Protein AF-A0A1D8MSF0-F1 (afdb_monomer_lite)

Secondary structure (DSSP, 8-state):
---------------------PPP-----------------EEEEEEEE-SSS-EEEEEETTEEEEEEEE-SSS-EEEEEETTEEEE--S---SSS-EEEEEEEEETTEEEEEEEEE---TTS-GGGSEEEEEEEE-

pLDDT: mean 77.5, std 22.41, range [35.44, 97.62]

Sequence (137 aa):
MEHKRLDMDRQILAVSAVVFLAAVVTGFALGSPEEKAASTYREDVSYTANASNPIEEVRFDDRNISLIVQSGEKAQFFIEADNEVEPIQGLKHDGNINEYSEFITLEEDMYLLNFRYRDDSEASEDEWITLYRITKL

Structure (mmCIF, N/CA/C/O backbone):
data_AF-A0A1D8MSF0-F1
#
_entry.id   AF-A0A1D8MSF0-F1
#
loop_
_atom_site.group_PDB
_atom_site.id
_atom_site.type_symbol
_atom_site.label_atom_id
_atom_site.label_alt_id
_atom_site.label_comp_id
_atom_site.label_asym_id
_atom_site.label_entity_id
_atom_site.label_seq_id
_atom_site.pdbx_PDB_ins_code
_atom_site.Cartn_x
_atom_site.Cartn_y
_atom_site.Cartn_z
_atom_site.occupancy
_atom_site.B_iso_or_equiv
_atom_site.auth_seq_id
_atom_site.auth_comp_id
_atom_site.auth_asym_id
_atom_site.auth_atom_id
_atom_site.pdbx_PDB_model_num
ATOM 1 N N . MET A 1 1 ? 45.621 16.206 44.822 1.00 38.31 1 MET A N 1
ATOM 2 C CA . MET A 1 1 ? 46.240 14.868 44.900 1.00 38.31 1 MET A CA 1
ATOM 3 C C . MET A 1 1 ? 45.110 13.876 44.650 1.00 38.31 1 MET A C 1
ATOM 5 O O . MET A 1 1 ? 44.181 13.860 45.443 1.00 38.31 1 MET A O 1
ATOM 9 N N . GLU A 1 2 ? 44.912 13.428 43.403 1.00 40.62 2 GLU A N 1
ATOM 10 C CA . GLU A 1 2 ? 45.457 12.158 42.850 1.00 40.62 2 GLU A CA 1
ATOM 11 C C . GLU A 1 2 ? 45.091 10.945 43.717 1.00 40.62 2 GLU A C 1
ATOM 13 O O . GLU A 1 2 ? 45.254 10.996 44.925 1.00 40.62 2 GLU A O 1
ATOM 18 N N . HIS A 1 3 ? 44.672 9.783 43.226 1.00 41.69 3 HIS A N 1
ATOM 19 C CA . HIS A 1 3 ? 44.342 9.240 41.906 1.00 41.69 3 HIS A CA 1
ATOM 20 C C . HIS A 1 3 ? 43.717 7.867 42.212 1.00 41.69 3 HIS A C 1
ATOM 22 O O . HIS A 1 3 ? 44.244 7.160 43.068 1.00 41.69 3 HIS A O 1
ATOM 28 N N . LYS A 1 4 ? 42.680 7.448 41.480 1.00 47.47 4 LYS A N 1
ATOM 29 C CA . LYS A 1 4 ? 42.677 6.206 40.676 1.00 47.47 4 LYS A CA 1
ATOM 30 C C . LYS A 1 4 ? 41.265 5.871 40.208 1.00 47.47 4 LYS A C 1
ATOM 32 O O . LYS A 1 4 ? 40.417 5.445 40.983 1.00 47.47 4 LYS A O 1
ATOM 37 N N . ARG A 1 5 ? 41.070 6.009 38.896 1.00 50.03 5 ARG A N 1
ATOM 38 C CA . ARG A 1 5 ? 40.210 5.101 38.138 1.00 50.03 5 ARG A CA 1
ATOM 39 C C . ARG A 1 5 ? 40.797 3.691 38.233 1.00 50.03 5 ARG A C 1
ATOM 41 O O . ARG A 1 5 ? 42.019 3.542 38.204 1.00 50.03 5 ARG A O 1
ATOM 48 N N . LEU A 1 6 ? 39.927 2.694 38.279 1.00 52.03 6 LEU A N 1
ATOM 49 C CA . LEU A 1 6 ? 40.225 1.341 37.831 1.00 52.03 6 LEU A CA 1
ATOM 50 C C . LEU A 1 6 ? 38.998 0.835 37.075 1.00 52.03 6 LEU A C 1
ATOM 52 O O . LEU A 1 6 ? 37.953 0.565 37.661 1.00 52.03 6 LEU A O 1
ATOM 56 N N . ASP A 1 7 ? 39.166 0.816 35.755 1.00 48.28 7 ASP A N 1
ATOM 57 C CA . ASP A 1 7 ? 38.493 -0.056 34.800 1.00 48.28 7 ASP A CA 1
ATOM 58 C C . ASP A 1 7 ? 38.424 -1.507 35.301 1.00 48.28 7 ASP A C 1
ATOM 60 O O . ASP A 1 7 ? 39.306 -1.946 36.045 1.00 48.28 7 ASP A O 1
ATOM 64 N N . MET A 1 8 ? 37.434 -2.272 34.827 1.00 44.06 8 MET A N 1
ATOM 65 C CA . MET A 1 8 ? 37.682 -3.365 33.868 1.00 44.06 8 MET A CA 1
ATOM 66 C C . MET A 1 8 ? 36.448 -4.270 33.696 1.00 44.06 8 MET A C 1
ATOM 68 O O . MET A 1 8 ? 36.011 -4.951 34.621 1.00 44.06 8 MET A O 1
ATOM 72 N N . ASP A 1 9 ? 35.925 -4.235 32.472 1.00 44.47 9 ASP A N 1
ATOM 73 C CA . ASP A 1 9 ? 35.371 -5.309 31.639 1.00 44.47 9 ASP A CA 1
ATOM 74 C C . ASP A 1 9 ? 34.984 -6.676 32.230 1.00 44.47 9 ASP A C 1
ATOM 76 O O . ASP A 1 9 ? 35.789 -7.389 32.829 1.00 44.47 9 ASP A O 1
ATOM 80 N N . ARG A 1 10 ? 33.796 -7.131 31.799 1.00 44.03 10 ARG A N 1
ATOM 81 C CA . ARG A 1 10 ? 33.546 -8.468 31.216 1.00 44.03 10 ARG A CA 1
ATOM 82 C C . ARG A 1 10 ? 32.211 -8.432 30.457 1.00 44.03 10 ARG A C 1
ATOM 84 O O . ARG A 1 10 ? 31.147 -8.400 31.057 1.00 44.03 10 ARG A O 1
ATOM 91 N N . GLN A 1 11 ? 32.251 -8.191 29.147 1.00 42.72 11 GLN A N 1
ATOM 92 C CA . GLN A 1 11 ? 32.106 -9.219 28.107 1.00 42.72 11 GLN A CA 1
ATOM 93 C C . GLN A 1 11 ? 30.907 -10.159 28.300 1.00 42.72 11 GLN A C 1
ATOM 95 O O . GLN A 1 11 ? 31.018 -11.157 29.006 1.00 42.72 11 GLN A O 1
ATOM 100 N N . ILE A 1 12 ? 29.837 -9.927 27.534 1.00 38.59 12 ILE A N 1
ATOM 101 C CA . ILE A 1 12 ? 29.128 -11.021 26.861 1.00 38.59 12 ILE A CA 1
ATOM 102 C C . ILE A 1 12 ? 28.994 -10.643 25.386 1.00 38.59 12 ILE A C 1
ATOM 104 O O . ILE A 1 12 ? 28.190 -9.802 24.994 1.00 38.59 12 ILE A O 1
ATOM 108 N N . LEU A 1 13 ? 29.859 -11.267 24.590 1.00 37.41 13 LEU A N 1
ATOM 109 C CA . LEU A 1 13 ? 29.701 -11.455 23.158 1.00 37.41 13 LEU A CA 1
ATOM 110 C C . LEU A 1 13 ? 28.492 -12.362 22.902 1.00 37.41 13 LEU A C 1
ATOM 112 O O . LEU A 1 13 ? 28.411 -13.443 23.481 1.00 37.41 13 LEU A O 1
ATOM 116 N N . ALA A 1 14 ? 27.647 -11.991 21.947 1.00 40.41 14 ALA A N 1
ATOM 117 C CA . ALA A 1 14 ? 26.939 -12.960 21.119 1.00 40.41 14 ALA A CA 1
ATOM 118 C C . ALA A 1 14 ? 26.871 -12.413 19.692 1.00 40.41 14 ALA A C 1
ATOM 120 O O . ALA A 1 14 ? 25.974 -11.672 19.303 1.00 40.41 14 ALA A O 1
ATOM 121 N N . VAL A 1 15 ? 27.913 -12.761 18.941 1.00 41.06 15 VAL A N 1
ATOM 122 C CA . VAL A 1 15 ? 27.992 -12.660 17.488 1.00 41.06 15 VAL A CA 1
ATOM 123 C C . VAL A 1 15 ? 26.937 -13.586 16.890 1.00 41.06 15 VAL A C 1
ATOM 125 O O . VAL A 1 15 ? 26.913 -14.771 17.208 1.00 41.06 15 VAL A O 1
ATOM 128 N N . SER A 1 16 ? 26.122 -13.082 15.971 1.00 36.66 16 SER A N 1
ATOM 129 C CA . SER A 1 16 ? 25.543 -13.922 14.919 1.00 36.66 16 SER A CA 1
ATOM 130 C C . SER A 1 16 ? 25.479 -13.124 13.620 1.00 36.66 16 SER A C 1
ATOM 132 O O . SER A 1 16 ? 24.453 -12.596 13.215 1.00 36.66 16 SER A O 1
ATOM 134 N N . ALA A 1 17 ? 26.639 -13.005 12.972 1.00 38.69 17 ALA A N 1
ATOM 135 C CA . ALA A 1 17 ? 26.701 -12.658 11.563 1.00 38.69 17 ALA A CA 1
ATOM 136 C C . ALA A 1 17 ? 26.253 -13.891 10.769 1.00 38.69 17 ALA A C 1
ATOM 138 O O . ALA A 1 17 ? 26.975 -14.887 10.708 1.00 38.69 17 ALA A O 1
ATOM 139 N N . VAL A 1 18 ? 25.055 -13.848 10.194 1.00 40.00 18 VAL A N 1
ATOM 140 C CA . VAL A 1 18 ? 24.624 -14.859 9.228 1.00 40.00 18 VAL A CA 1
ATOM 141 C C . VAL A 1 18 ? 25.115 -14.410 7.856 1.00 40.00 18 VAL A C 1
ATOM 143 O O . VAL A 1 18 ? 24.514 -13.563 7.205 1.00 40.00 18 VAL A O 1
ATOM 146 N N . VAL A 1 19 ? 26.257 -14.954 7.440 1.00 43.75 19 VAL A N 1
ATOM 147 C CA . VAL A 1 19 ? 26.753 -14.848 6.065 1.00 43.75 19 VAL A CA 1
ATOM 148 C C . VAL A 1 19 ? 26.088 -15.957 5.256 1.00 43.75 19 VAL A C 1
ATOM 150 O O . VAL A 1 19 ? 26.435 -17.127 5.415 1.00 43.75 19 VAL A O 1
ATOM 153 N N . PHE A 1 20 ? 25.150 -15.611 4.377 1.00 36.72 20 PHE A N 1
ATOM 154 C CA . PHE A 1 20 ? 24.698 -16.529 3.333 1.00 36.72 20 PHE A CA 1
ATOM 155 C C . PHE A 1 20 ? 25.632 -16.412 2.123 1.00 36.72 20 PHE A C 1
ATOM 157 O O . PHE A 1 20 ? 25.517 -15.507 1.303 1.00 36.72 20 PHE A O 1
ATOM 164 N N . LEU A 1 21 ? 26.584 -17.342 2.030 1.00 40.44 21 LEU A N 1
ATOM 165 C CA . LEU A 1 21 ? 27.346 -17.618 0.813 1.00 40.44 21 LEU A CA 1
ATOM 166 C C . LEU A 1 21 ? 26.506 -18.539 -0.079 1.00 40.44 21 LEU A C 1
ATOM 168 O O . LEU A 1 21 ? 26.498 -19.754 0.118 1.00 40.44 21 LEU A O 1
ATOM 172 N N . ALA A 1 22 ? 25.805 -17.972 -1.059 1.00 41.22 22 ALA A N 1
ATOM 173 C CA . ALA A 1 22 ? 25.261 -18.746 -2.169 1.00 41.22 22 ALA A CA 1
ATOM 174 C C . ALA A 1 22 ? 26.286 -18.770 -3.313 1.00 41.22 22 ALA A C 1
ATOM 176 O O . ALA A 1 22 ? 26.852 -17.749 -3.697 1.00 41.22 22 ALA A O 1
ATOM 177 N N . ALA A 1 23 ? 26.578 -19.982 -3.776 1.00 43.94 23 ALA A N 1
ATOM 178 C CA . ALA A 1 23 ? 27.689 -20.339 -4.641 1.00 43.94 23 ALA A CA 1
ATOM 179 C C . ALA A 1 23 ? 27.677 -19.652 -6.020 1.00 43.94 23 ALA A C 1
ATOM 181 O O . ALA A 1 23 ? 26.642 -19.521 -6.667 1.00 43.94 23 ALA A O 1
ATOM 182 N N . VAL A 1 24 ? 28.877 -19.322 -6.505 1.00 40.47 24 VAL A N 1
ATOM 183 C CA . VAL A 1 24 ? 29.147 -18.997 -7.910 1.00 40.47 24 VAL A CA 1
ATOM 184 C C . VAL A 1 24 ? 28.907 -20.251 -8.753 1.00 40.47 24 VAL A C 1
ATOM 186 O O . VAL A 1 24 ? 29.633 -21.235 -8.614 1.00 40.47 24 VAL A O 1
ATOM 189 N N . VAL A 1 25 ? 27.923 -20.211 -9.650 1.00 47.41 25 VAL A N 1
ATOM 190 C CA . VAL A 1 25 ? 27.799 -21.187 -10.738 1.00 47.41 25 VAL A CA 1
ATOM 191 C C . VAL A 1 25 ? 28.392 -20.556 -11.992 1.00 47.41 25 VAL A C 1
ATOM 193 O O . VAL A 1 25 ? 27.811 -19.659 -12.596 1.00 47.41 25 VAL A O 1
ATOM 196 N N . THR A 1 26 ? 29.576 -21.015 -12.384 1.00 46.59 26 THR A N 1
ATOM 197 C CA . THR A 1 26 ? 30.149 -20.744 -13.701 1.00 46.59 26 THR A CA 1
ATOM 198 C C . THR A 1 26 ? 29.358 -21.509 -14.760 1.00 46.59 26 THR A C 1
ATOM 200 O O . THR A 1 26 ? 29.487 -22.724 -14.892 1.00 46.59 26 THR A O 1
ATOM 203 N N . GLY A 1 27 ? 28.547 -20.797 -15.539 1.00 36.38 27 GLY A N 1
ATOM 204 C CA . GLY A 1 27 ? 27.913 -21.317 -16.747 1.00 36.38 27 GLY A CA 1
ATOM 205 C C . GLY A 1 27 ? 28.506 -20.655 -17.984 1.00 36.38 27 GLY A C 1
ATOM 206 O O . GLY A 1 27 ? 28.071 -19.578 -18.371 1.00 36.38 27 GLY A O 1
ATOM 207 N N . PHE A 1 28 ? 29.489 -21.291 -18.624 1.00 44.00 28 PHE A N 1
ATOM 208 C CA . PHE A 1 28 ? 29.785 -20.999 -20.027 1.00 44.00 28 PHE A CA 1
ATOM 209 C C . PHE A 1 28 ? 28.692 -21.654 -20.877 1.00 44.00 28 PHE A C 1
ATOM 211 O O . PHE A 1 28 ? 28.661 -22.877 -20.997 1.00 44.00 28 PHE A O 1
ATOM 218 N N . ALA A 1 29 ? 27.821 -20.849 -21.482 1.00 38.91 29 ALA A N 1
ATOM 219 C CA . ALA A 1 29 ? 26.949 -21.275 -22.568 1.00 38.91 29 ALA A CA 1
ATOM 220 C C . ALA A 1 29 ? 27.274 -20.436 -23.811 1.00 38.91 29 ALA A C 1
ATOM 222 O O . ALA A 1 29 ? 26.991 -19.245 -23.881 1.00 38.91 29 ALA A O 1
ATOM 223 N N . LEU A 1 30 ? 27.917 -21.071 -24.791 1.00 47.53 30 LEU A N 1
ATOM 224 C CA . LEU A 1 30 ? 27.944 -20.600 -26.171 1.00 47.53 30 LEU A CA 1
ATOM 225 C C . LEU A 1 30 ? 26.570 -20.902 -26.782 1.00 47.53 30 LEU A C 1
ATOM 227 O O . LEU A 1 30 ? 26.241 -22.075 -26.945 1.00 47.53 30 LEU A O 1
ATOM 231 N N . GLY A 1 31 ? 25.801 -19.879 -27.163 1.00 35.44 31 GLY A N 1
ATOM 232 C CA . GLY A 1 31 ? 24.730 -20.051 -28.145 1.00 35.44 31 GLY A CA 1
ATOM 233 C C . GLY A 1 31 ? 23.484 -19.182 -27.973 1.00 35.44 31 GLY A C 1
ATOM 234 O O . GLY A 1 31 ? 22.754 -19.325 -27.000 1.00 35.44 31 GLY A O 1
ATOM 235 N N . SER A 1 32 ? 23.179 -18.471 -29.065 1.00 44.72 32 SER A N 1
ATOM 236 C CA . SER A 1 32 ? 21.890 -17.876 -29.473 1.00 44.72 32 SER A CA 1
ATOM 237 C C . SER A 1 32 ? 21.641 -16.429 -29.025 1.00 44.72 32 SER A C 1
ATOM 239 O O . SER A 1 32 ? 21.890 -16.104 -27.869 1.00 44.72 32 SER A O 1
ATOM 241 N N . PRO A 1 33 ? 21.171 -15.543 -29.931 1.00 44.50 33 PRO A N 1
ATOM 242 C CA . PRO A 1 33 ? 20.808 -14.180 -29.567 1.00 44.50 33 PRO A CA 1
ATOM 243 C C . PRO A 1 33 ? 19.657 -14.241 -28.562 1.00 44.50 33 PRO A C 1
ATOM 245 O O . PRO A 1 33 ? 18.584 -14.747 -28.881 1.00 44.50 33 PRO A O 1
ATOM 248 N N . GLU A 1 34 ? 19.904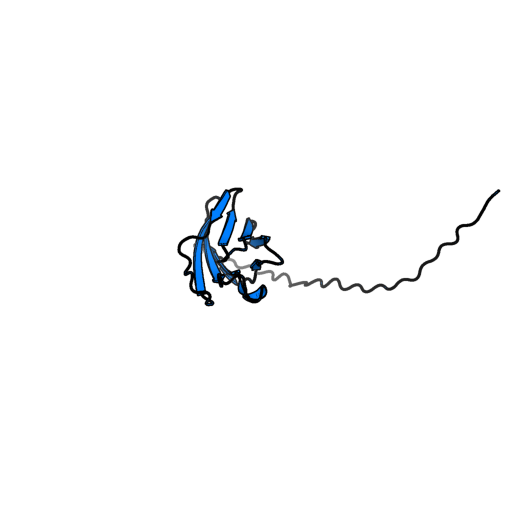 -13.758 -27.346 1.00 44.97 34 GLU A N 1
ATOM 249 C CA . GLU A 1 34 ? 18.858 -13.476 -26.370 1.00 44.97 34 GLU A CA 1
ATOM 250 C C . GLU A 1 34 ? 17.878 -12.483 -27.003 1.00 44.97 34 GLU A C 1
ATOM 252 O O . GLU A 1 34 ? 18.145 -11.282 -27.095 1.00 44.97 34 GLU A O 1
ATOM 257 N N . GLU A 1 35 ? 16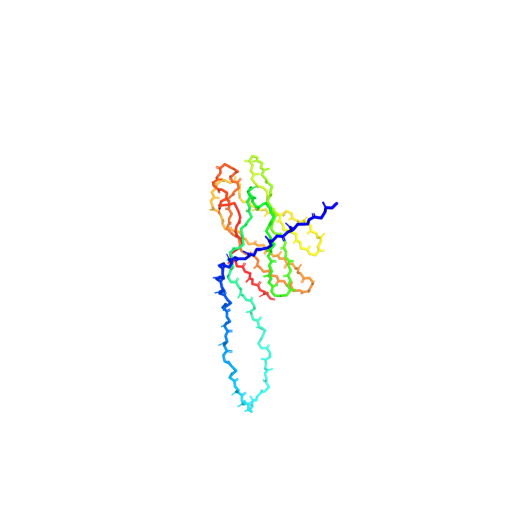.716 -12.972 -27.435 1.00 46.59 35 GLU A N 1
ATOM 258 C CA . GLU A 1 35 ? 15.510 -12.170 -27.292 1.00 46.59 35 GLU A CA 1
ATOM 259 C C . GLU A 1 35 ? 15.449 -11.804 -25.810 1.00 46.59 35 GLU A C 1
ATOM 261 O O . GLU A 1 35 ? 15.284 -12.680 -24.960 1.00 46.59 35 GLU A O 1
ATOM 266 N N . LYS A 1 36 ? 15.681 -10.526 -25.492 1.00 43.50 36 LYS A N 1
ATOM 267 C CA . LYS A 1 36 ? 15.475 -9.985 -24.151 1.00 43.50 36 LYS A CA 1
ATOM 268 C C . LYS A 1 36 ? 14.012 -10.217 -23.786 1.00 43.50 36 LYS A C 1
ATOM 270 O O . LYS A 1 36 ? 13.161 -9.378 -24.072 1.00 43.50 36 LYS A O 1
ATOM 275 N N . ALA A 1 37 ? 13.713 -11.364 -23.186 1.00 47.56 37 ALA A N 1
ATOM 276 C CA . ALA A 1 37 ? 12.478 -11.551 -22.460 1.00 47.56 37 ALA A CA 1
ATOM 277 C C . ALA A 1 37 ? 12.451 -10.431 -21.420 1.00 47.56 37 ALA A C 1
ATOM 279 O O . ALA A 1 37 ? 13.370 -10.336 -20.604 1.00 47.56 37 ALA A O 1
ATOM 280 N N . ALA A 1 38 ? 11.469 -9.532 -21.517 1.00 53.03 38 ALA A N 1
ATOM 281 C CA . ALA A 1 38 ? 11.248 -8.516 -20.502 1.00 53.03 38 ALA A CA 1
ATOM 282 C C . ALA A 1 38 ? 11.238 -9.234 -19.147 1.00 53.03 38 ALA A C 1
ATOM 284 O O . ALA A 1 38 ? 10.451 -10.161 -18.934 1.00 53.03 38 ALA A O 1
ATOM 285 N N . SER A 1 39 ? 12.194 -8.911 -18.279 1.00 54.31 39 SER A N 1
ATOM 286 C CA . SER A 1 39 ? 12.273 -9.529 -16.965 1.00 54.31 39 SER A CA 1
ATOM 287 C C . SER A 1 39 ? 11.039 -9.090 -16.189 1.00 54.31 39 SER A C 1
ATOM 289 O O . SER A 1 39 ? 10.957 -7.944 -15.756 1.00 54.31 39 SER A O 1
ATOM 291 N N . THR A 1 40 ? 10.061 -9.981 -16.056 1.00 67.44 40 THR A N 1
ATOM 292 C CA . THR A 1 40 ? 8.867 -9.733 -15.243 1.00 67.44 40 THR A CA 1
ATOM 293 C C . THR A 1 40 ? 9.311 -9.637 -13.783 1.00 67.44 40 THR A C 1
ATOM 295 O O . THR A 1 40 ? 9.501 -10.660 -13.125 1.00 67.44 40 THR A O 1
ATOM 298 N N . TYR A 1 41 ? 9.565 -8.428 -13.284 1.00 83.06 41 TYR A N 1
ATOM 299 C CA . TYR A 1 41 ? 9.876 -8.226 -11.874 1.00 83.06 41 TYR A CA 1
ATOM 300 C C . TYR A 1 41 ? 8.581 -8.353 -11.064 1.00 83.06 41 TYR A C 1
ATOM 302 O O . TYR A 1 41 ? 7.584 -7.681 -11.334 1.00 83.06 41 TYR A O 1
ATOM 310 N N . ARG A 1 42 ? 8.586 -9.263 -10.090 1.00 92.56 42 ARG A N 1
ATOM 311 C CA . ARG A 1 42 ? 7.479 -9.505 -9.166 1.00 92.56 42 ARG A CA 1
ATOM 312 C C . ARG A 1 42 ? 8.042 -9.908 -7.818 1.00 92.56 42 ARG A C 1
ATOM 314 O O . ARG A 1 42 ? 8.813 -10.861 -7.738 1.00 92.56 42 ARG A O 1
ATOM 321 N N . GLU A 1 43 ? 7.589 -9.232 -6.777 1.00 92.06 43 GLU A N 1
ATOM 322 C CA . GLU A 1 43 ? 8.031 -9.466 -5.409 1.00 92.06 43 GLU A CA 1
ATOM 323 C C . GLU A 1 43 ? 6.811 -9.556 -4.488 1.00 92.06 43 GLU A C 1
ATOM 325 O O . GLU A 1 43 ? 5.948 -8.677 -4.505 1.00 92.06 43 GLU A O 1
ATOM 330 N N . ASP A 1 44 ? 6.708 -10.643 -3.722 1.00 94.69 44 ASP A N 1
ATOM 331 C CA . ASP A 1 44 ? 5.751 -10.741 -2.618 1.00 94.69 44 ASP A CA 1
ATOM 332 C C . ASP A 1 44 ? 6.447 -10.198 -1.356 1.00 94.69 44 ASP A C 1
ATOM 334 O O . ASP A 1 44 ? 7.543 -10.635 -1.004 1.00 94.69 44 ASP A O 1
ATOM 338 N N . VAL A 1 45 ? 5.816 -9.229 -0.698 1.00 93.56 45 VAL A N 1
ATOM 339 C CA . VAL A 1 45 ? 6.387 -8.428 0.399 1.00 93.56 45 VAL A CA 1
ATOM 340 C C . VAL A 1 45 ? 5.417 -8.378 1.587 1.00 93.56 45 VAL A C 1
ATOM 342 O O . VAL A 1 45 ? 4.346 -8.980 1.541 1.00 93.56 45 VAL A O 1
ATOM 345 N N . SER A 1 46 ? 5.782 -7.712 2.684 1.00 94.81 46 SER A N 1
ATOM 346 C CA . SER A 1 46 ? 4.893 -7.538 3.843 1.00 94.81 46 SER A CA 1
ATOM 347 C C . SER A 1 46 ? 5.233 -6.260 4.608 1.00 94.81 46 SER A C 1
ATOM 349 O O . SER A 1 46 ? 5.705 -6.316 5.744 1.00 94.81 46 SER A O 1
ATOM 351 N N . TYR A 1 47 ? 5.002 -5.116 3.971 1.00 95.06 47 TYR A N 1
ATOM 352 C CA . TYR A 1 47 ? 5.193 -3.800 4.582 1.00 95.06 47 TYR A CA 1
ATOM 353 C C . TYR A 1 47 ? 3.871 -3.301 5.149 1.00 95.06 47 TYR A C 1
ATOM 355 O O . TYR A 1 47 ? 2.888 -3.229 4.409 1.00 95.06 47 TYR A O 1
ATOM 363 N N . THR A 1 48 ? 3.845 -2.968 6.440 1.00 94.94 48 THR A N 1
ATOM 364 C CA . THR A 1 48 ? 2.625 -2.564 7.150 1.00 94.94 48 THR A CA 1
ATOM 365 C C . THR A 1 48 ? 2.795 -1.193 7.781 1.00 94.94 48 THR A C 1
ATOM 367 O O . THR A 1 48 ? 3.741 -0.972 8.535 1.00 94.94 48 THR A O 1
ATOM 370 N N . ALA A 1 49 ? 1.831 -0.311 7.526 1.00 94.25 49 ALA A N 1
ATOM 371 C CA . ALA A 1 49 ? 1.718 0.985 8.183 1.00 94.25 49 ALA A CA 1
ATOM 372 C C . ALA A 1 49 ? 0.403 1.049 8.980 1.00 94.25 49 ALA A C 1
ATOM 374 O O . ALA A 1 49 ? -0.628 0.526 8.546 1.00 94.25 49 ALA A O 1
ATOM 375 N N . ASN A 1 50 ? 0.442 1.647 10.172 1.00 92.62 50 ASN A N 1
ATOM 376 C CA . ASN A 1 50 ? -0.683 1.697 11.111 1.00 92.62 50 ASN A CA 1
ATOM 377 C C . ASN A 1 50 ? -0.570 2.840 12.134 1.00 92.62 50 ASN A C 1
ATOM 379 O O . ASN A 1 50 ? 0.341 3.650 12.057 1.00 92.62 50 ASN A O 1
ATOM 383 N N . ALA A 1 51 ? -1.478 2.924 13.111 1.00 87.75 51 ALA A N 1
ATOM 384 C CA . ALA A 1 51 ? -1.450 3.986 14.125 1.00 87.75 51 ALA A CA 1
ATOM 385 C C . ALA A 1 51 ? -0.139 4.062 14.941 1.00 87.75 51 ALA A C 1
ATOM 387 O O . ALA A 1 51 ? 0.302 5.167 15.264 1.00 87.75 51 ALA A O 1
ATOM 388 N N . SER A 1 52 ? 0.494 2.926 15.257 1.00 88.81 52 SER A N 1
ATOM 389 C CA . SER A 1 52 ? 1.771 2.886 15.989 1.00 88.81 52 SER A CA 1
ATOM 390 C C . SER A 1 52 ? 2.982 3.167 15.103 1.00 88.81 52 SER A C 1
ATOM 392 O O . SER A 1 52 ? 3.948 3.784 15.554 1.00 88.81 52 SER A O 1
ATOM 394 N N . ASN A 1 53 ? 2.935 2.722 13.848 1.00 92.19 53 ASN A N 1
ATOM 395 C CA . ASN A 1 53 ? 3.946 2.969 12.829 1.00 92.19 53 ASN A CA 1
ATOM 396 C C . ASN A 1 53 ? 3.290 3.609 11.594 1.00 92.19 53 ASN A C 1
ATOM 398 O O . ASN A 1 53 ? 3.002 2.916 10.615 1.00 92.19 53 ASN A O 1
ATOM 402 N N . PRO A 1 54 ? 2.993 4.920 11.643 1.00 92.31 54 PRO A N 1
ATOM 403 C CA . PRO A 1 54 ? 2.179 5.583 10.624 1.00 92.31 54 PRO A CA 1
ATOM 404 C C . PRO A 1 54 ? 2.914 5.821 9.311 1.00 92.31 54 PRO A C 1
ATOM 406 O O . PRO A 1 54 ? 2.280 6.252 8.355 1.00 92.31 54 PRO A O 1
ATOM 409 N N . ILE A 1 55 ? 4.224 5.579 9.255 1.00 95.88 55 ILE A N 1
ATOM 410 C CA . ILE A 1 55 ? 5.039 5.726 8.051 1.00 95.88 55 ILE A CA 1
ATOM 411 C C . ILE A 1 55 ? 5.917 4.483 7.927 1.00 95.88 55 ILE A C 1
ATOM 413 O O . ILE A 1 55 ? 6.745 4.235 8.799 1.00 95.88 55 ILE A O 1
ATOM 417 N N . GLU A 1 56 ? 5.758 3.737 6.839 1.00 96.62 56 GLU A N 1
ATOM 418 C CA . GLU A 1 56 ? 6.556 2.551 6.527 1.00 96.62 56 GLU A CA 1
ATOM 419 C C . GLU A 1 56 ? 7.322 2.759 5.218 1.00 96.62 56 GLU A C 1
ATOM 421 O O . GLU A 1 56 ? 6.719 2.990 4.169 1.00 96.62 56 GLU A O 1
ATOM 426 N N . GLU A 1 57 ? 8.653 2.672 5.271 1.00 97.12 57 GLU A N 1
ATOM 427 C CA . GLU A 1 57 ? 9.512 2.792 4.088 1.00 97.12 57 GLU A CA 1
ATOM 428 C C . GLU A 1 57 ? 9.609 1.440 3.366 1.00 97.12 57 GLU A C 1
ATOM 430 O O . GLU A 1 57 ? 10.090 0.446 3.913 1.00 97.12 57 GLU A O 1
ATOM 435 N N . VAL A 1 58 ? 9.196 1.412 2.104 1.00 95.56 58 VAL A N 1
ATOM 436 C CA . VAL A 1 58 ? 9.228 0.235 1.234 1.00 95.56 58 VAL A CA 1
ATOM 437 C C . VAL A 1 58 ? 10.381 0.401 0.257 1.00 95.56 58 VAL A C 1
ATOM 439 O O . VAL A 1 58 ? 10.463 1.418 -0.429 1.00 95.56 58 VAL A O 1
ATOM 442 N N . ARG A 1 59 ? 11.257 -0.603 0.152 1.00 94.56 59 ARG A N 1
ATOM 443 C CA . ARG A 1 59 ? 12.393 -0.590 -0.780 1.00 94.56 59 ARG A CA 1
ATOM 444 C C . ARG A 1 59 ? 12.331 -1.772 -1.725 1.00 94.56 59 ARG A C 1
ATOM 446 O O . ARG A 1 59 ? 12.222 -2.905 -1.266 1.00 94.56 59 ARG A O 1
ATOM 453 N N . PHE A 1 60 ? 12.413 -1.502 -3.020 1.00 92.50 60 PHE A N 1
ATOM 454 C CA . PHE A 1 60 ? 12.218 -2.501 -4.065 1.00 92.50 60 PHE A CA 1
ATOM 455 C C . PHE A 1 60 ? 12.795 -1.994 -5.392 1.00 92.50 60 PHE A C 1
ATOM 457 O O . PHE A 1 60 ? 12.760 -0.794 -5.630 1.00 92.50 60 PHE A O 1
ATOM 464 N N . ASP A 1 61 ? 13.330 -2.873 -6.244 1.00 89.81 61 ASP A N 1
ATOM 465 C CA . ASP A 1 61 ? 13.887 -2.516 -7.572 1.00 89.81 61 ASP A CA 1
ATOM 466 C C . ASP A 1 61 ? 14.781 -1.247 -7.573 1.00 89.81 61 ASP A C 1
ATOM 468 O O . ASP A 1 61 ? 14.621 -0.360 -8.409 1.00 89.81 61 ASP A O 1
ATOM 472 N N 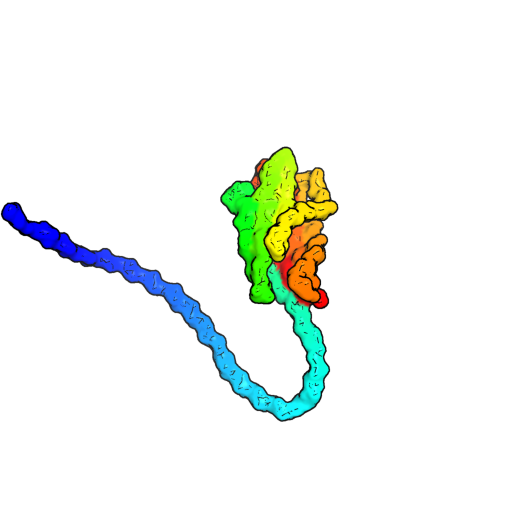. ASP A 1 62 ? 15.679 -1.141 -6.579 1.00 88.81 62 ASP A N 1
ATOM 473 C CA . ASP A 1 62 ? 16.563 0.014 -6.314 1.00 88.81 62 ASP A CA 1
ATOM 474 C C . ASP A 1 62 ? 15.849 1.362 -6.055 1.00 88.81 62 ASP A C 1
ATOM 476 O O . ASP A 1 62 ? 16.449 2.432 -6.164 1.00 88.81 62 ASP A O 1
ATOM 480 N N . ARG A 1 63 ? 14.578 1.317 -5.647 1.00 90.19 63 ARG A N 1
ATOM 481 C CA . ARG A 1 63 ? 13.704 2.470 -5.375 1.00 90.19 63 ARG A CA 1
ATOM 482 C C . ARG A 1 63 ? 13.159 2.443 -3.959 1.00 90.19 63 ARG A C 1
ATOM 484 O O . ARG A 1 63 ? 13.247 1.431 -3.255 1.00 90.19 63 ARG A O 1
ATOM 491 N N . ASN A 1 64 ? 12.557 3.558 -3.559 1.00 94.00 64 ASN A N 1
ATOM 492 C CA . ASN A 1 64 ? 11.829 3.682 -2.310 1.00 94.00 64 ASN A CA 1
ATOM 493 C C . ASN A 1 64 ? 10.478 4.386 -2.489 1.00 94.00 64 ASN A C 1
ATOM 495 O O . ASN A 1 64 ? 10.331 5.298 -3.295 1.00 94.00 64 ASN A O 1
ATOM 499 N N . ILE A 1 65 ? 9.501 3.954 -1.699 1.00 96.38 65 ILE A N 1
ATOM 500 C CA . ILE A 1 65 ? 8.254 4.684 -1.451 1.00 96.38 65 ILE A CA 1
ATOM 501 C C . ILE A 1 65 ? 7.983 4.681 0.054 1.00 96.38 65 ILE A C 1
ATOM 503 O O . ILE A 1 65 ? 8.497 3.817 0.772 1.00 96.38 65 ILE A O 1
ATOM 507 N N . SER A 1 66 ? 7.132 5.586 0.527 1.00 97.62 66 SER A N 1
ATOM 508 C CA . SER A 1 66 ? 6.592 5.531 1.889 1.00 97.62 66 SER A CA 1
ATOM 509 C C . SE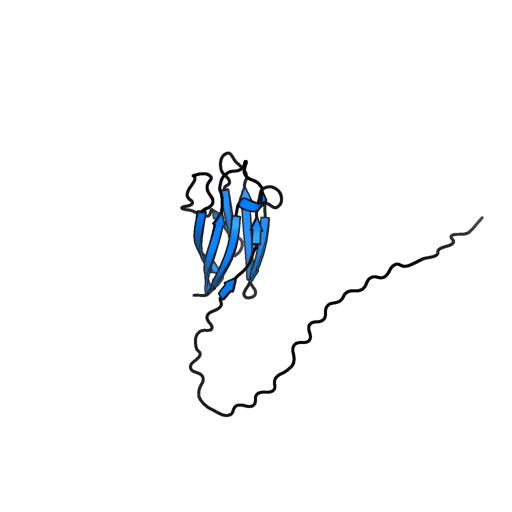R A 1 66 ? 5.107 5.188 1.845 1.00 97.62 66 SER A C 1
ATOM 511 O O . SER A 1 66 ? 4.340 5.830 1.130 1.00 97.62 66 SER A O 1
ATOM 513 N N . LEU A 1 67 ? 4.674 4.208 2.635 1.00 96.94 67 LEU A N 1
ATOM 514 C CA . LEU A 1 67 ? 3.260 4.021 2.961 1.00 96.94 67 LEU A CA 1
ATOM 515 C C . LEU A 1 67 ? 2.944 4.850 4.194 1.00 96.94 67 LEU A C 1
ATOM 517 O O . LEU A 1 67 ? 3.604 4.702 5.220 1.00 96.94 67 LEU A O 1
ATOM 521 N N . ILE A 1 68 ? 1.938 5.710 4.100 1.00 96.38 68 ILE A N 1
ATOM 522 C CA . ILE A 1 68 ? 1.580 6.634 5.173 1.00 96.38 68 ILE A CA 1
ATOM 523 C C . ILE A 1 68 ? 0.136 6.382 5.584 1.00 96.38 68 ILE A C 1
ATOM 525 O O . ILE A 1 68 ? -0.748 6.250 4.734 1.00 96.38 68 ILE A O 1
ATOM 529 N N . VAL A 1 69 ? -0.118 6.367 6.891 1.00 94.44 69 VAL A N 1
ATOM 530 C CA . VAL A 1 69 ? -1.466 6.281 7.450 1.00 94.44 69 VAL A CA 1
ATOM 531 C C . VAL A 1 69 ? -1.758 7.449 8.370 1.00 94.44 69 VAL A C 1
ATOM 533 O O . VAL A 1 69 ? -0.925 7.870 9.172 1.00 94.44 69 VAL A O 1
ATOM 536 N N . GLN A 1 70 ? -2.982 7.952 8.273 1.00 92.12 70 GLN A N 1
ATOM 537 C CA . GLN A 1 70 ? -3.532 8.937 9.188 1.00 92.12 70 GLN A CA 1
ATOM 538 C C . GLN A 1 70 ? -4.782 8.376 9.858 1.00 92.12 70 GLN A C 1
ATOM 540 O O . GLN A 1 70 ? -5.739 7.977 9.193 1.00 92.12 70 GLN A O 1
ATOM 545 N N . SER A 1 71 ? -4.768 8.361 11.188 1.00 88.19 71 SER A N 1
ATOM 546 C CA . SER A 1 71 ? -5.913 7.974 12.009 1.00 88.19 71 SER A CA 1
ATOM 547 C C . SER A 1 71 ? -7.023 9.030 11.940 1.00 88.19 71 SER A C 1
ATOM 549 O O . SER A 1 71 ? -6.755 10.231 11.893 1.00 88.19 71 SER A O 1
ATOM 551 N N . GLY A 1 72 ? -8.277 8.594 12.009 1.00 85.81 72 GLY A N 1
ATOM 552 C CA . GLY A 1 72 ? -9.470 9.444 12.017 1.00 85.81 72 GLY A CA 1
ATOM 553 C C . GLY A 1 72 ? -10.696 8.613 12.386 1.00 85.81 72 GLY A C 1
ATOM 554 O O . GLY A 1 72 ? -10.530 7.512 12.881 1.00 85.81 72 GLY A O 1
ATOM 555 N N . GLU A 1 73 ? -11.917 9.086 12.113 1.00 84.69 73 GLU A N 1
ATOM 556 C CA . GLU A 1 73 ? -13.118 8.220 12.191 1.00 84.69 73 GLU A CA 1
ATOM 557 C C . GLU A 1 73 ? -13.004 7.021 11.232 1.00 84.69 73 GLU A C 1
ATOM 559 O O . GLU A 1 73 ? -13.504 5.933 11.501 1.00 84.69 73 GLU A O 1
ATOM 564 N N . LYS A 1 74 ? -12.318 7.249 10.109 1.00 87.56 74 LYS A N 1
ATOM 565 C CA . LYS A 1 74 ? -11.830 6.235 9.183 1.00 87.56 74 LYS A CA 1
ATOM 566 C C . LYS A 1 74 ? -10.374 6.543 8.881 1.00 87.56 74 LYS A C 1
ATOM 568 O O . LYS A 1 74 ? -10.032 7.714 8.687 1.00 87.56 74 LYS A O 1
ATOM 573 N N . ALA A 1 75 ? -9.532 5.519 8.853 1.00 89.94 75 ALA A N 1
ATOM 574 C CA . ALA A 1 75 ? -8.133 5.677 8.493 1.00 89.94 75 ALA A CA 1
ATOM 575 C C . ALA A 1 75 ? -8.003 6.129 7.029 1.00 89.94 75 ALA A C 1
ATOM 577 O O . ALA A 1 75 ? -8.756 5.699 6.151 1.00 89.94 75 ALA A O 1
ATOM 578 N N . GLN A 1 76 ? -7.041 7.012 6.777 1.00 92.69 76 GLN A N 1
ATOM 579 C CA . GLN A 1 76 ? -6.682 7.485 5.443 1.00 92.69 76 GLN A CA 1
ATOM 580 C C . GLN A 1 76 ? -5.284 6.998 5.088 1.00 92.69 76 GLN A C 1
ATOM 582 O O . GLN A 1 76 ? -4.380 7.063 5.919 1.00 92.69 76 GLN A O 1
ATOM 587 N N . PHE A 1 77 ? -5.109 6.544 3.850 1.00 95.44 77 PHE A N 1
ATOM 588 C CA . PHE A 1 77 ? -3.870 5.938 3.376 1.00 95.44 77 PHE A CA 1
ATOM 589 C C . PHE A 1 77 ? -3.282 6.759 2.233 1.00 95.44 77 PHE A C 1
ATOM 591 O O . PHE A 1 77 ? -4.016 7.229 1.361 1.00 95.44 77 PHE A O 1
ATOM 598 N N . PHE A 1 78 ? -1.964 6.914 2.233 1.00 97.19 78 PHE A N 1
ATOM 599 C CA . PHE A 1 78 ? -1.229 7.688 1.241 1.00 97.19 78 PHE A CA 1
ATOM 600 C C . PHE A 1 78 ? 0.031 6.937 0.817 1.00 97.19 78 PHE A C 1
ATOM 602 O O . PHE A 1 78 ? 0.576 6.134 1.581 1.00 97.19 78 PHE A O 1
ATOM 609 N N . ILE A 1 79 ? 0.495 7.228 -0.392 1.00 97.44 79 ILE A N 1
ATOM 610 C CA . ILE A 1 79 ? 1.783 6.780 -0.913 1.00 97.44 79 ILE A CA 1
ATOM 611 C C . ILE A 1 79 ? 2.626 8.026 -1.155 1.00 97.44 79 ILE A C 1
ATOM 613 O O . ILE A 1 79 ? 2.180 8.960 -1.816 1.00 97.44 79 ILE A O 1
ATOM 617 N N . GLU A 1 80 ? 3.834 8.040 -0.605 1.00 97.00 80 GLU A N 1
ATOM 618 C CA . GLU A 1 80 ? 4.863 9.002 -0.980 1.00 97.00 80 GLU A CA 1
ATOM 619 C C . GLU A 1 80 ? 5.820 8.354 -1.980 1.00 97.00 80 GLU A C 1
ATOM 621 O O . GLU A 1 80 ? 6.418 7.317 -1.688 1.00 97.00 80 GLU A O 1
ATOM 626 N N . ALA A 1 81 ? 5.968 8.971 -3.144 1.00 93.38 81 ALA A N 1
ATOM 627 C CA . ALA A 1 81 ? 6.821 8.526 -4.237 1.00 93.38 81 ALA A CA 1
ATOM 628 C C . ALA A 1 81 ? 7.404 9.754 -4.944 1.00 93.38 81 ALA A C 1
ATOM 630 O O . ALA A 1 81 ? 6.703 10.743 -5.122 1.00 93.38 81 ALA A O 1
ATOM 631 N N . ASP A 1 82 ? 8.685 9.729 -5.317 1.00 88.69 82 ASP A N 1
ATOM 632 C CA . ASP A 1 82 ? 9.347 10.826 -6.047 1.00 88.69 82 ASP A CA 1
ATOM 633 C C . ASP A 1 82 ? 9.170 12.234 -5.414 1.00 88.69 82 ASP A C 1
ATOM 635 O O . ASP A 1 82 ? 9.244 13.263 -6.089 1.00 88.69 82 ASP A O 1
ATOM 639 N N . ASN A 1 83 ? 9.050 12.293 -4.078 1.00 85.62 83 ASN A N 1
ATOM 640 C CA . ASN A 1 83 ? 8.766 13.488 -3.257 1.00 85.62 83 ASN A CA 1
ATOM 641 C C . ASN A 1 83 ? 7.346 14.070 -3.404 1.00 85.62 83 ASN A C 1
ATOM 643 O O . ASN A 1 83 ? 7.104 15.216 -3.012 1.00 85.62 83 ASN A O 1
ATOM 647 N N . GLU A 1 84 ? 6.408 13.301 -3.944 1.00 92.38 84 GLU A N 1
ATOM 648 C CA . GLU A 1 84 ? 4.986 13.618 -3.987 1.00 92.38 84 GLU A CA 1
ATOM 649 C C . GLU A 1 84 ? 4.213 12.674 -3.064 1.00 92.38 84 GLU A C 1
ATOM 651 O O . GLU A 1 84 ? 4.502 11.483 -2.999 1.00 92.38 84 GLU A O 1
ATOM 656 N N . VAL A 1 85 ? 3.246 13.217 -2.320 1.00 95.88 85 VAL A N 1
ATOM 657 C CA . VAL A 1 85 ? 2.381 12.445 -1.420 1.00 95.88 85 VAL A CA 1
ATOM 658 C C . VAL A 1 85 ? 0.983 12.419 -2.010 1.00 95.88 85 VAL A C 1
ATOM 660 O O . VAL A 1 85 ? 0.306 13.450 -2.052 1.00 95.88 85 VAL A O 1
ATOM 663 N N . GLU A 1 86 ? 0.528 11.236 -2.402 1.00 94.88 86 GLU A N 1
ATOM 664 C CA . GLU A 1 86 ? -0.785 11.044 -3.002 1.00 94.88 86 GLU A CA 1
ATOM 665 C C . GLU A 1 86 ? -1.696 10.189 -2.109 1.00 94.88 86 GLU A C 1
ATOM 667 O O . GLU A 1 86 ? -1.283 9.142 -1.603 1.00 94.88 86 GLU A O 1
ATOM 672 N N . PRO A 1 87 ? -2.956 10.603 -1.891 1.00 95.19 87 PRO A N 1
ATOM 673 C CA . PRO A 1 87 ? -3.942 9.770 -1.211 1.00 95.19 87 PRO A CA 1
ATOM 674 C C . PRO A 1 87 ? -4.353 8.578 -2.078 1.00 95.19 87 PRO A C 1
ATOM 676 O O . PRO A 1 87 ? -4.726 8.760 -3.238 1.00 95.19 87 PRO A O 1
ATOM 679 N N . ILE A 1 88 ? -4.423 7.383 -1.487 1.00 93.88 88 ILE A N 1
ATOM 680 C CA . ILE A 1 88 ? -4.974 6.202 -2.159 1.00 93.88 88 ILE A CA 1
ATOM 681 C C . ILE A 1 88 ? -6.487 6.396 -2.331 1.00 93.88 88 ILE A C 1
ATOM 683 O O . ILE A 1 88 ? -7.244 6.465 -1.359 1.00 93.88 88 ILE A O 1
ATOM 687 N N . GLN A 1 89 ? -6.932 6.522 -3.581 1.00 89.44 89 GLN A N 1
ATOM 688 C CA . GLN A 1 89 ? -8.329 6.788 -3.924 1.00 89.44 89 GLN A CA 1
ATOM 689 C C . GLN A 1 89 ? -9.150 5.498 -4.048 1.00 89.44 89 GLN A C 1
ATOM 691 O O . GLN A 1 89 ? -8.625 4.399 -4.155 1.00 89.44 89 GLN A O 1
ATOM 696 N N . GLY A 1 90 ? -10.480 5.625 -4.055 1.00 86.19 90 GLY A N 1
ATOM 697 C CA . GLY A 1 90 ? -11.372 4.512 -4.412 1.00 86.19 90 GLY A CA 1
ATOM 698 C C . GLY A 1 90 ? -11.470 3.381 -3.383 1.00 86.19 90 GLY A C 1
ATOM 699 O O . GLY A 1 90 ? -12.067 2.342 -3.676 1.00 86.19 90 GLY A O 1
ATOM 700 N N . LEU A 1 91 ? -10.937 3.578 -2.177 1.00 89.62 91 LEU A N 1
ATOM 701 C CA . LEU A 1 91 ? -11.060 2.618 -1.091 1.00 89.62 91 LEU A CA 1
ATOM 702 C C . LEU A 1 91 ? -12.521 2.480 -0.646 1.00 89.62 91 LEU A C 1
ATOM 704 O O . LEU A 1 91 ? -13.262 3.451 -0.481 1.00 89.62 91 LEU A O 1
ATOM 708 N N . LYS A 1 92 ? -12.948 1.236 -0.434 1.00 90.00 92 LYS A N 1
ATOM 709 C CA . LYS A 1 92 ? -14.178 0.939 0.300 1.00 90.00 92 LYS A CA 1
ATOM 710 C C . LYS A 1 92 ? -13.999 1.321 1.759 1.00 90.00 92 LYS A C 1
ATOM 712 O O . LYS A 1 92 ? -12.970 1.011 2.355 1.00 90.00 92 LYS A O 1
ATOM 717 N N . HIS A 1 93 ? -15.046 1.932 2.297 1.00 86.94 93 HIS A N 1
ATOM 718 C CA . HIS A 1 93 ? -15.071 2.486 3.638 1.00 86.94 93 HIS A CA 1
ATOM 719 C C . HIS A 1 93 ? -16.118 1.794 4.513 1.00 86.94 93 HIS A C 1
ATOM 721 O O . HIS A 1 93 ? -17.129 2.403 4.885 1.00 86.94 93 HIS A O 1
ATOM 727 N N . ASP A 1 94 ? -15.924 0.502 4.757 1.00 88.75 94 ASP A N 1
ATOM 728 C CA . ASP A 1 94 ? -16.895 -0.381 5.406 1.00 88.75 94 ASP A CA 1
ATOM 729 C C . ASP A 1 94 ? -16.369 -1.057 6.682 1.00 88.75 94 ASP A C 1
ATOM 731 O O . ASP A 1 94 ? -17.093 -1.853 7.280 1.00 88.75 94 ASP A O 1
ATOM 735 N N . GLY A 1 95 ? -15.142 -0.735 7.108 1.00 87.75 95 GLY A N 1
ATOM 736 C CA . GLY A 1 95 ? -14.507 -1.302 8.293 1.00 87.75 95 GLY A CA 1
ATOM 737 C C . GLY A 1 95 ? -14.116 -2.775 8.161 1.00 87.75 95 GLY A C 1
ATOM 738 O O . GLY A 1 95 ? -13.638 -3.353 9.135 1.00 87.75 95 GLY A O 1
ATOM 739 N N . ASN A 1 96 ? -14.295 -3.394 6.989 1.00 90.94 96 ASN A N 1
ATOM 740 C CA . ASN A 1 96 ? -13.863 -4.762 6.723 1.00 90.94 96 ASN A CA 1
ATOM 741 C C . ASN A 1 96 ? -12.454 -4.788 6.126 1.00 90.94 96 ASN A C 1
ATOM 743 O O . ASN A 1 96 ? -11.961 -3.802 5.575 1.00 90.94 96 ASN A O 1
ATOM 747 N N . ILE A 1 97 ? -11.827 -5.962 6.182 1.00 92.12 97 ILE A N 1
ATOM 748 C CA . ILE A 1 97 ? -10.596 -6.218 5.438 1.00 92.12 97 ILE A CA 1
ATOM 749 C C . ILE A 1 97 ? -10.935 -6.302 3.946 1.00 92.12 97 ILE A C 1
ATOM 751 O O . ILE A 1 97 ? -11.741 -7.135 3.526 1.00 92.12 97 ILE A O 1
ATOM 755 N N . ASN A 1 98 ? -10.287 -5.464 3.149 1.00 93.31 98 ASN A N 1
ATOM 756 C CA . ASN A 1 98 ? -10.450 -5.373 1.708 1.00 93.31 98 ASN A CA 1
ATOM 757 C C . ASN A 1 98 ? -9.098 -5.520 1.001 1.00 93.31 98 ASN A C 1
ATOM 759 O O . ASN A 1 98 ? -8.043 -5.244 1.570 1.00 93.31 98 ASN A O 1
ATOM 763 N N . GLU A 1 99 ? -9.142 -5.942 -0.260 1.00 94.75 99 GLU A N 1
ATOM 764 C CA . GLU A 1 99 ? -7.990 -5.907 -1.160 1.00 94.75 99 GLU A CA 1
ATOM 765 C C . GLU A 1 99 ? -8.138 -4.741 -2.137 1.00 94.75 99 GLU A C 1
ATOM 767 O O . GLU A 1 99 ? -9.246 -4.430 -2.587 1.00 94.75 99 GLU A O 1
ATOM 772 N N . TYR A 1 100 ? -7.019 -4.101 -2.457 1.00 93.75 100 TYR A N 1
ATOM 773 C CA . TYR A 1 100 ? -6.944 -2.978 -3.383 1.00 93.75 100 TYR A CA 1
ATOM 774 C C . TYR A 1 100 ? -5.645 -3.048 -4.184 1.00 93.75 100 TYR A C 1
ATOM 776 O O . TYR A 1 100 ? -4.645 -3.575 -3.695 1.00 93.75 100 TYR A O 1
ATOM 784 N N . SER A 1 101 ? -5.647 -2.502 -5.397 1.00 95.50 101 SER A N 1
ATOM 785 C CA . SER A 1 101 ? -4.439 -2.394 -6.208 1.00 95.50 101 SER A CA 1
ATOM 786 C C . SER A 1 101 ? -4.290 -0.979 -6.750 1.00 95.50 101 SER A C 1
ATOM 788 O O . SER A 1 101 ? -5.272 -0.399 -7.203 1.00 95.50 101 SER A O 1
ATOM 790 N N . GLU A 1 102 ? -3.063 -0.463 -6.736 1.00 94.56 102 GLU A N 1
ATOM 791 C CA . GLU A 1 102 ? -2.714 0.878 -7.216 1.00 94.56 102 GLU A CA 1
ATOM 792 C C . GLU A 1 102 ? -1.644 0.783 -8.300 1.00 94.56 102 GLU A C 1
ATOM 794 O O . GLU A 1 102 ? -0.713 -0.021 -8.177 1.00 94.56 102 GLU A O 1
ATOM 799 N N . PHE A 1 103 ? -1.757 1.611 -9.337 1.00 94.75 103 PHE A N 1
ATOM 800 C CA . PHE A 1 103 ? -0.679 1.771 -10.306 1.00 94.75 103 PHE A CA 1
ATOM 801 C C . PHE A 1 103 ? 0.138 2.992 -9.921 1.00 94.75 103 PHE A C 1
ATOM 803 O O . PHE A 1 103 ? -0.399 4.088 -9.821 1.00 94.75 103 PHE A O 1
ATOM 810 N N . ILE A 1 104 ? 1.446 2.814 -9.783 1.00 94.25 104 ILE A N 1
ATOM 811 C CA . ILE A 1 104 ? 2.369 3.933 -9.623 1.00 94.25 104 ILE A CA 1
ATOM 812 C C . ILE A 1 104 ? 3.364 3.938 -10.773 1.00 94.25 104 ILE A C 1
ATOM 814 O O . ILE A 1 104 ? 3.731 2.887 -11.304 1.00 94.25 104 ILE A O 1
ATOM 818 N N . THR A 1 105 ? 3.792 5.130 -11.166 1.00 93.25 105 THR A N 1
ATOM 819 C CA . THR A 1 105 ? 4.935 5.302 -12.062 1.00 93.25 105 THR A CA 1
ATOM 820 C C . THR A 1 105 ? 6.054 5.895 -11.236 1.00 93.25 105 THR A C 1
ATOM 822 O O . THR A 1 105 ? 5.858 6.920 -10.595 1.00 93.25 105 THR A O 1
ATOM 825 N N . LEU A 1 106 ? 7.196 5.223 -11.230 1.00 92.38 106 LEU A N 1
ATOM 826 C CA . LEU A 1 106 ? 8.413 5.714 -10.605 1.00 92.38 106 LEU A CA 1
ATOM 827 C C . LEU A 1 106 ? 9.415 5.920 -11.729 1.00 92.38 106 LEU A C 1
ATOM 829 O O . LEU A 1 106 ? 9.681 4.981 -12.486 1.00 92.38 106 LEU A O 1
ATOM 833 N N . GLU A 1 107 ? 9.949 7.128 -11.855 1.00 88.25 107 GLU A N 1
ATOM 834 C CA . GLU A 1 107 ? 10.791 7.510 -12.994 1.00 88.25 107 GLU A CA 1
ATOM 835 C C . GLU A 1 107 ? 10.115 7.178 -14.350 1.00 88.25 107 GLU A C 1
ATOM 837 O O . GLU A 1 107 ? 9.228 7.902 -14.797 1.00 88.25 107 GLU A O 1
ATOM 842 N N . GLU A 1 108 ? 10.501 6.076 -15.004 1.00 88.94 108 GLU A N 1
ATOM 843 C CA . GLU A 1 108 ? 9.970 5.627 -16.303 1.00 88.94 108 GLU A CA 1
ATOM 844 C C . GLU A 1 108 ? 9.275 4.253 -16.251 1.00 88.94 108 GLU A C 1
ATOM 846 O O . GLU A 1 108 ? 8.743 3.791 -17.260 1.00 88.94 108 GLU A O 1
ATOM 851 N N . ASP A 1 109 ? 9.264 3.596 -15.088 1.00 92.31 109 ASP A N 1
ATOM 852 C CA . ASP A 1 109 ? 8.715 2.251 -14.927 1.00 92.31 109 ASP A CA 1
ATOM 853 C C . ASP A 1 109 ? 7.385 2.273 -14.175 1.00 92.31 109 ASP A C 1
ATOM 855 O O . ASP A 1 109 ? 7.202 2.997 -13.193 1.00 92.31 109 ASP A O 1
ATOM 859 N N . MET A 1 110 ? 6.460 1.426 -14.624 1.00 93.75 110 MET A N 1
ATOM 860 C CA . MET A 1 110 ? 5.144 1.281 -14.018 1.00 93.75 110 MET A CA 1
ATOM 861 C C . MET A 1 110 ? 5.101 0.051 -13.115 1.00 93.75 110 MET A C 1
ATOM 863 O O . MET A 1 110 ? 5.517 -1.043 -13.506 1.00 93.75 110 MET A O 1
ATOM 867 N N . TYR A 1 111 ? 4.535 0.223 -11.925 1.00 94.31 111 TYR A N 1
ATOM 868 C CA . TYR A 1 111 ? 4.355 -0.845 -10.952 1.00 94.31 111 TYR A CA 1
ATOM 869 C C . TYR A 1 111 ? 2.891 -0.966 -10.551 1.00 94.31 111 TYR A C 1
ATOM 871 O O . TYR A 1 111 ? 2.201 0.029 -10.344 1.00 94.31 111 TYR A O 1
ATOM 879 N N . LEU A 1 112 ? 2.440 -2.206 -10.391 1.00 95.62 112 LEU A N 1
ATOM 880 C CA . LEU A 1 112 ? 1.191 -2.552 -9.733 1.00 95.62 112 LEU A CA 1
ATOM 881 C C . LEU A 1 112 ? 1.480 -2.950 -8.285 1.00 95.62 112 LEU A C 1
ATOM 883 O O . LEU A 1 112 ? 2.100 -3.988 -8.022 1.00 95.62 112 LEU A O 1
ATOM 887 N N . LEU A 1 113 ? 0.991 -2.144 -7.352 1.00 96.50 113 LEU A N 1
ATOM 888 C CA . LEU A 1 113 ? 1.040 -2.406 -5.921 1.00 96.50 113 LEU A CA 1
ATOM 889 C C . LEU A 1 113 ? -0.257 -3.082 -5.487 1.00 96.50 113 LEU A C 1
ATOM 891 O O . LEU A 1 113 ? -1.331 -2.684 -5.925 1.00 96.50 113 LEU A O 1
ATOM 895 N N . ASN A 1 114 ? -0.175 -4.104 -4.636 1.00 96.94 114 ASN A N 1
ATOM 896 C CA . ASN A 1 114 ? -1.352 -4.795 -4.112 1.00 96.94 114 ASN A CA 1
ATOM 897 C C . ASN A 1 114 ? -1.375 -4.737 -2.592 1.00 96.94 114 ASN A C 1
ATOM 899 O O . ASN A 1 114 ? -0.432 -5.161 -1.919 1.00 96.94 114 ASN A O 1
ATOM 903 N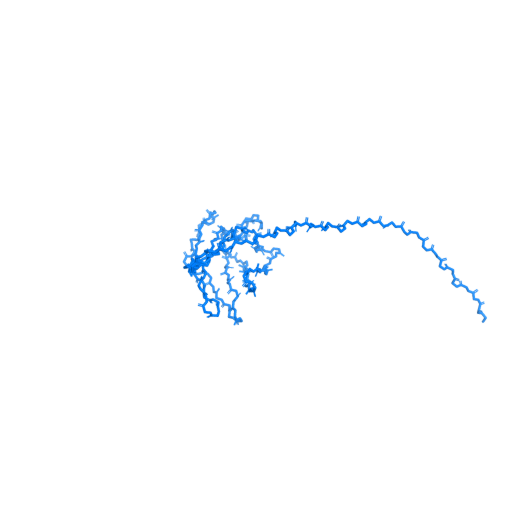 N . PHE A 1 115 ? -2.493 -4.255 -2.073 1.00 96.06 115 PHE A N 1
ATOM 904 C CA . PHE A 1 115 ? -2.704 -3.969 -0.672 1.00 96.06 115 PHE A CA 1
ATOM 905 C C . PHE A 1 115 ? -3.818 -4.824 -0.102 1.00 96.06 115 PHE A C 1
ATOM 907 O O . PHE A 1 115 ? -4.811 -5.124 -0.767 1.00 96.06 115 PHE A O 1
ATOM 914 N N . ARG A 1 116 ? -3.674 -5.147 1.176 1.00 95.19 116 ARG A N 1
ATOM 915 C CA . ARG A 1 116 ? -4.774 -5.539 2.046 1.00 95.19 116 ARG A CA 1
ATOM 916 C C . ARG A 1 116 ? -4.939 -4.444 3.087 1.00 95.19 116 ARG A C 1
ATOM 918 O O . ARG A 1 116 ? -3.942 -4.053 3.685 1.00 95.19 116 ARG A O 1
ATOM 925 N N . TYR A 1 117 ? -6.151 -3.952 3.298 1.00 94.31 117 TYR A N 1
ATOM 926 C CA . TYR A 1 117 ? -6.383 -2.823 4.195 1.00 94.31 117 TYR A CA 1
ATOM 927 C C . TYR A 1 117 ? -7.716 -2.929 4.943 1.00 94.31 117 TYR A C 1
ATOM 929 O O . TYR A 1 117 ? -8.628 -3.630 4.501 1.00 94.31 117 TYR A O 1
ATOM 937 N N . ARG A 1 118 ? -7.827 -2.209 6.059 1.00 93.75 118 ARG A N 1
ATOM 938 C CA . ARG A 1 118 ? -9.043 -1.995 6.849 1.00 93.75 118 ARG A CA 1
ATOM 939 C C . ARG A 1 118 ? -9.034 -0.552 7.346 1.00 93.75 118 ARG A C 1
ATOM 941 O O . ARG A 1 118 ? -8.086 -0.131 7.997 1.00 93.75 118 ARG A O 1
ATOM 948 N N . ASP A 1 119 ? -10.081 0.209 7.044 1.00 88.12 119 ASP A N 1
ATOM 949 C CA . ASP A 1 119 ? -10.160 1.641 7.369 1.00 88.12 119 ASP A CA 1
ATOM 950 C C . ASP A 1 119 ? -10.740 1.938 8.763 1.00 88.12 119 ASP A C 1
ATOM 952 O O . ASP A 1 119 ? -10.963 3.094 9.112 1.00 88.12 119 ASP A O 1
ATOM 956 N N . ASP A 1 120 ? -10.988 0.902 9.561 1.00 86.12 120 ASP A N 1
ATOM 957 C CA . ASP A 1 120 ? -11.477 1.008 10.933 1.00 86.12 120 ASP A CA 1
ATOM 958 C C . ASP A 1 120 ? -10.332 1.385 11.883 1.00 86.12 120 ASP A C 1
ATOM 960 O O . ASP A 1 120 ? -9.456 0.569 12.175 1.00 86.12 120 ASP A O 1
ATOM 964 N N . SER A 1 121 ? -10.349 2.622 12.381 1.00 74.94 121 SER A N 1
ATOM 965 C CA . SER A 1 121 ? -9.331 3.142 13.299 1.00 74.94 121 SER A CA 1
ATOM 966 C C . SER A 1 121 ? -9.353 2.495 14.685 1.00 74.94 121 SER A C 1
ATOM 968 O O . SER A 1 121 ? -8.411 2.668 15.453 1.00 74.94 121 SER A O 1
ATOM 970 N N . GLU A 1 122 ? -10.426 1.786 15.029 1.00 78.75 122 GLU A N 1
ATOM 971 C CA . GLU A 1 122 ? -10.569 1.079 16.305 1.00 78.75 122 GLU A CA 1
ATOM 972 C C . GLU A 1 122 ? -10.142 -0.394 16.189 1.00 78.75 122 GLU A C 1
ATOM 974 O O . GLU A 1 122 ? -10.089 -1.120 17.187 1.00 78.75 122 GLU A O 1
ATOM 979 N N . ALA A 1 123 ? -9.836 -0.862 14.973 1.00 76.19 123 ALA A N 1
ATOM 980 C CA . ALA A 1 123 ? -9.274 -2.184 14.744 1.00 76.19 123 ALA A CA 1
ATOM 981 C C . ALA A 1 123 ? -7.860 -2.295 15.324 1.00 76.19 123 ALA A C 1
ATOM 983 O O . ALA A 1 123 ? -7.157 -1.297 15.496 1.00 76.19 123 ALA A O 1
ATOM 984 N N . SER A 1 124 ? -7.409 -3.531 15.575 1.00 74.44 124 SER A N 1
ATOM 985 C CA . SER A 1 124 ? -6.012 -3.763 15.940 1.00 74.44 124 SER A CA 1
ATOM 986 C C . SER A 1 124 ? -5.093 -3.155 14.887 1.00 74.44 124 SER A C 1
ATOM 988 O O . SER A 1 124 ? -5.301 -3.350 13.689 1.00 74.44 124 SER A O 1
ATOM 990 N N . GLU A 1 125 ? -4.063 -2.455 15.348 1.00 69.56 125 GLU A N 1
ATOM 991 C CA . GLU A 1 125 ? -3.151 -1.687 14.497 1.00 69.56 125 GLU A CA 1
ATOM 992 C C . GLU A 1 125 ? -2.496 -2.558 13.407 1.00 69.56 125 GLU A C 1
ATOM 994 O O . GLU A 1 125 ? -2.215 -2.088 12.312 1.00 69.56 125 GLU A O 1
ATOM 999 N N . ASP A 1 126 ? -2.342 -3.861 13.631 1.00 69.31 126 ASP A N 1
ATOM 1000 C CA . ASP A 1 126 ? -1.780 -4.804 12.654 1.00 69.31 126 ASP A CA 1
ATOM 1001 C C . ASP A 1 126 ? -2.637 -5.015 11.382 1.00 69.31 126 ASP A C 1
ATOM 1003 O O . ASP A 1 126 ? -2.202 -5.700 10.456 1.00 69.31 126 ASP A O 1
ATOM 1007 N N . GLU A 1 127 ? -3.849 -4.452 11.309 1.00 70.56 127 GLU A N 1
ATOM 1008 C CA . GLU A 1 127 ? -4.808 -4.699 10.218 1.00 70.56 127 GLU A CA 1
ATOM 1009 C C . GLU A 1 127 ? -5.056 -3.498 9.288 1.00 70.56 127 GLU A C 1
ATOM 1011 O O . GLU A 1 127 ? -5.910 -3.589 8.408 1.00 70.56 127 GLU A O 1
ATOM 1016 N N . TRP A 1 128 ? -4.334 -2.384 9.449 1.00 91.19 128 TRP A N 1
ATOM 1017 C CA . TRP A 1 128 ? -4.661 -1.120 8.771 1.00 91.19 128 TRP A CA 1
ATOM 1018 C C . TRP A 1 128 ? -4.333 -1.112 7.276 1.00 91.19 128 TRP A C 1
ATOM 1020 O O . TRP A 1 128 ? -5.252 -1.077 6.463 1.00 91.19 128 TRP A O 1
ATOM 1030 N N . ILE A 1 129 ? -3.059 -1.167 6.881 1.00 94.88 129 ILE A N 1
ATOM 1031 C CA . ILE A 1 129 ? -2.675 -1.398 5.482 1.00 94.88 129 ILE A CA 1
ATOM 1032 C C . ILE A 1 129 ? -1.393 -2.217 5.398 1.00 94.88 129 ILE A C 1
ATOM 1034 O O . ILE A 1 129 ? -0.406 -1.923 6.067 1.00 94.88 129 ILE A O 1
ATOM 1038 N N . THR A 1 130 ? -1.408 -3.231 4.539 1.00 95.44 130 THR A N 1
ATOM 1039 C CA . THR A 1 130 ? -0.253 -4.061 4.209 1.00 95.44 130 THR A CA 1
ATOM 1040 C C . THR A 1 130 ? -0.079 -4.104 2.700 1.00 95.44 130 THR A C 1
ATOM 1042 O O . THR A 1 130 ? -0.949 -4.620 1.994 1.00 95.44 130 THR A O 1
ATOM 1045 N N . LEU A 1 131 ? 1.059 -3.625 2.202 1.00 96.75 131 LEU A N 1
ATOM 1046 C CA . LEU A 1 131 ? 1.520 -3.926 0.849 1.00 96.75 131 LEU A CA 1
ATOM 1047 C C . LEU A 1 131 ? 2.051 -5.356 0.846 1.00 96.75 131 LEU A C 1
ATOM 1049 O O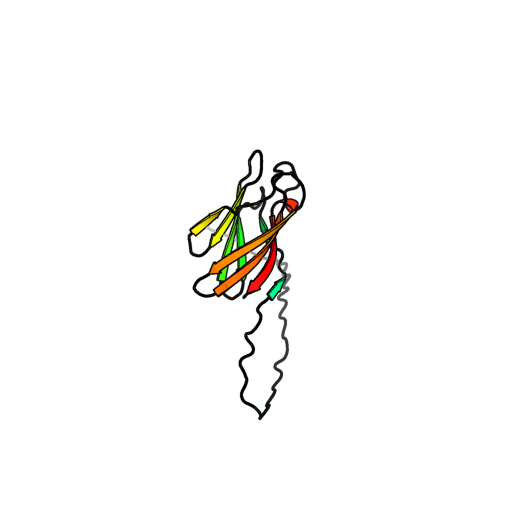 . LEU A 1 131 ? 3.008 -5.662 1.560 1.00 96.75 131 LEU A O 1
ATOM 1053 N N . TYR A 1 132 ? 1.418 -6.225 0.059 1.00 96.44 132 TYR A N 1
ATOM 1054 C CA . TYR A 1 132 ? 1.769 -7.645 0.015 1.00 96.44 132 TYR A CA 1
ATOM 1055 C C . TYR A 1 132 ? 2.394 -8.086 -1.310 1.00 96.44 132 TYR A C 1
ATOM 1057 O O . TYR A 1 132 ? 2.939 -9.186 -1.394 1.00 96.44 132 TYR A O 1
ATOM 1065 N N . ARG A 1 133 ? 2.311 -7.265 -2.365 1.00 96.56 133 ARG A N 1
ATOM 1066 C CA . ARG A 1 133 ? 2.918 -7.584 -3.661 1.00 96.56 133 ARG A CA 1
ATOM 1067 C C . ARG A 1 133 ? 3.198 -6.358 -4.510 1.00 96.56 133 ARG A C 1
ATOM 1069 O O . ARG A 1 133 ? 2.339 -5.487 -4.646 1.00 96.56 133 ARG A O 1
ATOM 1076 N N . ILE A 1 134 ? 4.339 -6.401 -5.187 1.00 96.81 134 ILE A N 1
ATOM 1077 C CA . ILE A 1 134 ? 4.790 -5.436 -6.186 1.00 96.81 134 ILE A CA 1
ATOM 1078 C C . ILE A 1 134 ? 5.002 -6.179 -7.509 1.00 96.81 134 ILE A C 1
ATOM 1080 O O . ILE A 1 134 ? 5.492 -7.311 -7.537 1.00 96.81 134 ILE A O 1
ATOM 1084 N N . THR A 1 135 ? 4.583 -5.598 -8.629 1.00 95.00 135 THR A N 1
ATOM 1085 C CA . THR A 1 135 ? 4.818 -6.153 -9.972 1.00 95.00 135 THR A CA 1
ATOM 1086 C C . THR A 1 135 ? 5.179 -5.031 -10.930 1.00 95.00 135 THR A C 1
ATOM 1088 O O . THR A 1 135 ? 4.405 -4.091 -11.054 1.00 95.00 135 THR A O 1
ATOM 1091 N N . LYS A 1 136 ? 6.322 -5.136 -11.610 1.00 93.44 136 LYS A N 1
ATOM 1092 C CA . LYS A 1 136 ? 6.702 -4.248 -12.715 1.00 93.44 136 LYS A CA 1
ATOM 1093 C C . LYS A 1 136 ? 5.999 -4.697 -13.992 1.00 93.44 136 LYS A C 1
ATOM 1095 O O . LYS A 1 136 ? 5.899 -5.906 -14.231 1.00 93.44 136 LYS A O 1
ATOM 1100 N N . LEU A 1 137 ? 5.500 -3.739 -14.765 1.00 89.38 137 LEU A N 1
ATOM 1101 C CA . LEU A 1 137 ? 4.686 -3.966 -15.963 1.00 89.38 137 LEU A CA 1
ATOM 1102 C C . LEU A 1 137 ? 5.462 -3.729 -17.257 1.00 89.38 137 LEU A C 1
ATOM 1104 O O . LEU A 1 137 ? 6.365 -2.867 -17.260 1.00 89.38 137 LEU A O 1
#

Foldseek 3Di:
DDDDDDDDDDDDDDDDDDDDDDDDDDDDDPDDDDPPPPPWDKDFDWWAAFPVRQWTWDDDPNAIKIWGWDDDQWIWIWIGAPNDIGTDPDDDQDQDWDKDWDWDDHPHWIKIWIKTAGGHNPDDRRHHIIGGMIIID

Radius of gyration: 23.34 Å; chains: 1; bounding box: 63×36×74 Å